Protein AF-X1VAG0-F1 (afdb_monomer_lite)

Secondary structure (DSSP, 8-state):
-------------HHHHHHHHHHHHHHHHHHHHHTTT-HHHHHHHHHHHHHHHHHHHHHHHHHHHHHHHT-S---HHHHHHHHHHHHHHHHHHHHHHHHHHHHHHHHHHHHHHHHTT--HHHHHHHHHHHHHTT--HHHHHHHHTTT-HHHHHHHHHHHHHHHHHHHHHHHHHHHHHTT-

Radius of gyration: 21.65 Å; chains: 1; bounding box: 53×43×60 Å

Structure (mmCIF, N/CA/C/O backbone):
data_AF-X1VAG0-F1
#
_entry.id   AF-X1VAG0-F1
#
loop_
_atom_site.group_PDB
_atom_site.id
_atom_site.type_symbol
_atom_site.label_atom_id
_atom_site.label_alt_id
_atom_site.label_comp_id
_atom_site.label_asym_id
_atom_site.label_entity_id
_atom_site.label_seq_id
_atom_site.pdbx_PDB_ins_code
_atom_site.Cartn_x
_atom_site.Cartn_y
_atom_site.Cartn_z
_atom_site.occupancy
_atom_site.B_iso_or_equiv
_atom_site.auth_seq_id
_atom_site.auth_comp_id
_atom_site.auth_asym_id
_atom_site.auth_atom_id
_atom_site.pdbx_PDB_model_num
ATOM 1 N N . GLN A 1 1 ? 32.135 -29.116 -24.307 1.00 32.50 1 GLN A N 1
ATOM 2 C CA . GLN A 1 1 ? 31.755 -28.740 -22.931 1.00 32.50 1 GLN A CA 1
ATOM 3 C C . GLN A 1 1 ? 30.546 -27.830 -23.038 1.00 32.50 1 GLN A C 1
ATOM 5 O O . GLN A 1 1 ? 30.681 -26.738 -23.568 1.00 32.50 1 GLN A O 1
ATOM 10 N N . LEU A 1 2 ? 29.369 -28.325 -22.652 1.00 26.14 2 LEU A N 1
ATOM 11 C CA . LEU A 1 2 ? 28.160 -27.515 -22.519 1.00 26.14 2 LEU A CA 1
ATOM 12 C C . LEU A 1 2 ? 28.269 -26.760 -21.194 1.00 26.14 2 LEU A C 1
ATOM 14 O O . LEU A 1 2 ? 28.168 -27.366 -20.129 1.00 26.14 2 LEU A O 1
ATOM 18 N N . ILE A 1 3 ? 28.560 -25.464 -21.271 1.00 33.31 3 ILE A N 1
ATOM 19 C CA . ILE A 1 3 ? 28.360 -24.550 -20.149 1.00 33.31 3 ILE A CA 1
ATOM 20 C C . ILE A 1 3 ? 26.851 -24.330 -20.093 1.00 33.31 3 ILE A C 1
ATOM 22 O O . ILE A 1 3 ? 26.273 -23.841 -21.060 1.00 33.31 3 ILE A O 1
ATOM 26 N N . LEU A 1 4 ? 26.229 -24.783 -19.004 1.00 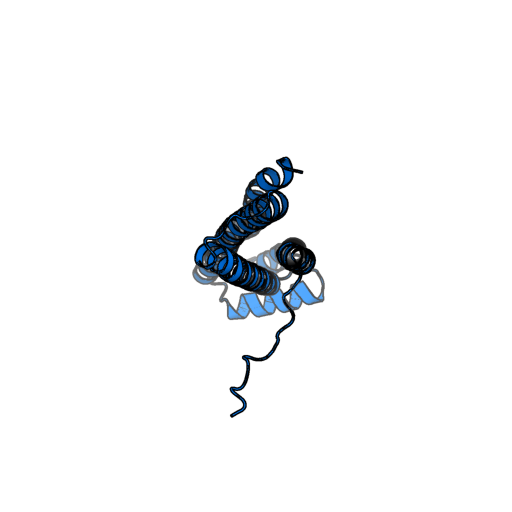29.62 4 LEU A N 1
ATOM 27 C CA . LEU A 1 4 ? 24.831 -24.523 -18.674 1.00 29.62 4 LEU A CA 1
ATOM 28 C C . LEU A 1 4 ? 24.603 -23.008 -18.712 1.00 29.62 4 LEU A C 1
ATOM 30 O O . LEU A 1 4 ? 25.044 -22.285 -17.819 1.00 29.62 4 LEU A O 1
ATOM 34 N N . SER A 1 5 ? 23.976 -22.541 -19.790 1.00 30.61 5 SER A N 1
ATOM 35 C CA . SER A 1 5 ? 23.406 -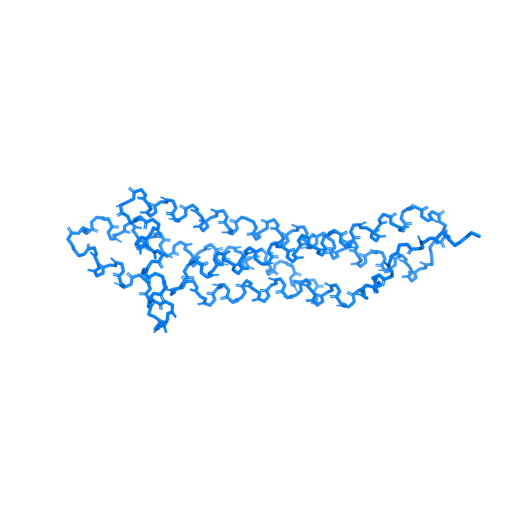21.206 -19.885 1.00 30.61 5 SER A CA 1
ATOM 36 C C . SER A 1 5 ? 22.367 -21.081 -18.782 1.00 30.61 5 SER A C 1
ATOM 38 O O . SER A 1 5 ? 21.484 -21.931 -18.673 1.00 30.61 5 SER A O 1
ATOM 40 N N . LEU A 1 6 ? 22.533 -20.056 -17.948 1.00 34.59 6 LEU A N 1
ATOM 41 C CA . LEU A 1 6 ? 21.534 -19.580 -16.998 1.00 34.59 6 LEU A CA 1
ATOM 42 C C . LEU A 1 6 ? 20.146 -19.700 -17.630 1.00 34.59 6 LEU A C 1
ATOM 44 O O . LEU A 1 6 ? 19.939 -19.159 -18.716 1.00 34.59 6 LEU A O 1
ATOM 48 N N . ASP A 1 7 ? 19.268 -20.460 -16.973 1.00 31.77 7 ASP A N 1
ATOM 49 C CA . ASP A 1 7 ? 17.895 -20.707 -17.398 1.00 31.77 7 ASP A CA 1
ATOM 50 C C . ASP A 1 7 ? 17.273 -19.442 -17.995 1.00 31.77 7 ASP A C 1
ATOM 52 O O . ASP A 1 7 ? 17.211 -18.386 -17.359 1.00 31.77 7 ASP A O 1
ATOM 56 N N . GLU A 1 8 ? 16.835 -19.585 -19.241 1.00 32.19 8 GLU A N 1
ATOM 57 C CA . GLU A 1 8 ? 16.092 -18.618 -20.032 1.00 32.19 8 GLU A CA 1
ATOM 58 C C . GLU A 1 8 ? 14.739 -18.338 -19.359 1.00 32.19 8 GLU A C 1
ATOM 60 O O . GLU A 1 8 ? 13.697 -18.867 -19.740 1.00 32.19 8 GLU A O 1
ATOM 65 N N . TRP A 1 9 ? 14.723 -17.494 -18.331 1.00 40.91 9 TRP A N 1
ATOM 66 C CA . TRP A 1 9 ? 13.490 -16.818 -17.947 1.00 40.91 9 TRP A CA 1
ATOM 67 C C . TRP A 1 9 ? 13.240 -15.754 -19.013 1.00 40.91 9 TRP A C 1
ATOM 69 O O . TRP A 1 9 ? 14.045 -14.833 -19.149 1.00 40.91 9 TRP A O 1
ATOM 79 N N . GLU A 1 10 ? 12.170 -15.917 -19.806 1.00 38.81 10 GLU A N 1
ATOM 80 C CA . GLU A 1 10 ? 11.787 -14.983 -20.873 1.00 38.81 10 GLU A CA 1
ATOM 81 C C . GLU A 1 10 ? 12.022 -13.537 -20.427 1.00 38.81 10 GLU A C 1
ATOM 83 O O . GLU A 1 10 ? 11.466 -13.096 -19.415 1.00 38.81 10 GLU A O 1
ATOM 88 N N . ILE A 1 11 ? 12.814 -12.789 -21.199 1.00 48.03 11 ILE A N 1
ATOM 89 C CA . ILE A 1 11 ? 12.972 -11.344 -21.039 1.00 48.03 11 ILE A CA 1
ATOM 90 C C . ILE A 1 11 ? 11.562 -10.745 -21.051 1.00 48.03 11 ILE A C 1
ATOM 92 O O . ILE A 1 11 ? 10.923 -10.627 -22.096 1.00 48.03 11 ILE A O 1
ATOM 96 N N . SER A 1 12 ? 11.034 -10.428 -19.867 1.00 56.56 12 SER A N 1
ATOM 97 C CA . SER A 1 12 ? 9.689 -9.876 -19.717 1.00 56.56 12 SER A CA 1
ATOM 98 C C . SER A 1 12 ? 9.616 -8.610 -20.573 1.00 56.56 12 SER A C 1
ATOM 100 O O . SER A 1 12 ? 10.421 -7.703 -20.381 1.00 56.56 12 SER A O 1
ATOM 102 N N . SER A 1 13 ? 8.754 -8.525 -21.584 1.00 74.81 13 SER A N 1
ATOM 103 C CA . SER A 1 13 ? 8.724 -7.322 -22.427 1.00 74.81 13 SER A CA 1
ATOM 104 C C . SER A 1 13 ? 8.477 -6.077 -21.562 1.00 74.81 13 SER A C 1
ATOM 106 O O . SER A 1 13 ? 7.877 -6.168 -20.490 1.00 74.81 13 SER A O 1
ATOM 108 N N . LEU A 1 14 ? 8.926 -4.894 -21.996 1.00 78.62 14 LEU A N 1
ATOM 109 C CA . LEU A 1 14 ? 8.622 -3.649 -21.273 1.00 78.62 14 LEU A CA 1
ATOM 110 C C . LEU A 1 14 ? 7.108 -3.497 -21.016 1.00 78.62 14 LEU A C 1
ATOM 112 O O . LEU A 1 14 ? 6.706 -3.000 -19.970 1.00 78.62 14 LEU A O 1
ATOM 116 N N . GLY A 1 15 ? 6.271 -3.999 -21.931 1.00 80.19 15 GLY A N 1
ATOM 117 C CA . GLY A 1 15 ? 4.824 -4.101 -21.733 1.00 80.19 15 GLY A CA 1
ATOM 118 C C . GLY A 1 15 ? 4.437 -4.959 -20.524 1.00 80.19 15 GLY A C 1
ATOM 119 O O . GLY A 1 15 ? 3.681 -4.491 -19.683 1.00 80.19 15 GLY A O 1
ATOM 120 N N . LYS A 1 16 ? 5.005 -6.165 -20.380 1.00 85.88 16 LYS A N 1
ATOM 121 C CA . LYS A 1 16 ? 4.768 -7.032 -19.211 1.00 85.88 16 LYS A CA 1
ATOM 122 C C . LYS A 1 16 ? 5.222 -6.367 -17.898 1.00 85.88 16 LYS A C 1
ATOM 124 O O . LYS A 1 16 ? 4.553 -6.533 -16.884 1.00 85.88 16 LYS A O 1
ATOM 129 N N . LEU A 1 17 ? 6.318 -5.597 -17.903 1.00 86.50 17 LEU A N 1
ATOM 130 C CA . LEU A 1 17 ? 6.754 -4.835 -16.720 1.00 86.50 17 LEU A CA 1
ATOM 131 C C . LEU A 1 17 ? 5.799 -3.694 -16.358 1.00 86.50 17 LEU A C 1
ATOM 133 O O . LEU A 1 17 ? 5.532 -3.495 -15.178 1.00 86.50 17 LEU A O 1
ATOM 137 N N . LYS A 1 18 ? 5.264 -2.978 -17.353 1.00 87.44 18 LYS A N 1
ATOM 138 C CA . LYS A 1 18 ? 4.237 -1.950 -17.130 1.00 87.44 18 LYS A CA 1
ATOM 139 C C . LYS A 1 18 ? 2.961 -2.556 -16.554 1.00 87.44 18 LYS A C 1
ATOM 141 O O . LYS A 1 18 ? 2.470 -2.062 -15.553 1.00 87.44 18 LYS A O 1
ATOM 146 N N . THR A 1 19 ? 2.492 -3.674 -17.112 1.00 88.81 19 THR A N 1
ATOM 147 C CA . THR A 1 19 ? 1.340 -4.402 -16.560 1.00 88.81 19 THR A CA 1
ATOM 148 C C . THR A 1 19 ? 1.585 -4.823 -15.115 1.00 88.81 19 THR A C 1
ATOM 150 O O . THR A 1 19 ? 0.735 -4.595 -14.269 1.00 88.81 19 THR A O 1
ATOM 153 N N . LEU A 1 20 ? 2.767 -5.364 -14.807 1.00 89.88 20 LEU A N 1
ATOM 154 C CA . LEU A 1 20 ? 3.101 -5.743 -13.436 1.00 89.88 20 LEU A CA 1
ATOM 155 C C . LEU A 1 20 ? 3.149 -4.525 -12.497 1.00 89.88 20 LEU A C 1
ATOM 157 O O . LEU A 1 20 ? 2.687 -4.609 -11.366 1.00 89.88 20 LEU A O 1
ATOM 161 N N . TYR A 1 21 ? 3.677 -3.387 -12.949 1.00 90.62 21 TYR A N 1
ATOM 162 C CA . TYR A 1 21 ? 3.626 -2.134 -12.191 1.00 90.62 21 TYR A CA 1
ATOM 163 C C . TYR A 1 21 ? 2.176 -1.692 -11.917 1.00 90.62 21 TYR A C 1
ATOM 165 O O . TYR A 1 21 ? 1.844 -1.340 -10.783 1.00 90.62 21 TYR A O 1
ATOM 173 N N . ASP A 1 22 ? 1.304 -1.771 -12.923 1.00 90.25 22 ASP A N 1
ATOM 174 C CA . ASP A 1 22 ? -0.114 -1.429 -12.796 1.00 90.25 22 ASP A CA 1
ATOM 175 C C . ASP A 1 22 ? -0.859 -2.390 -11.854 1.00 90.25 22 ASP A C 1
ATOM 177 O O . ASP A 1 22 ? -1.676 -1.941 -11.047 1.00 90.25 22 ASP A O 1
ATOM 181 N N . ASP A 1 23 ? -0.522 -3.685 -11.866 1.00 91.44 23 ASP A N 1
ATOM 182 C CA . ASP A 1 23 ? -1.054 -4.676 -10.921 1.00 91.44 23 ASP A CA 1
ATOM 183 C C . ASP A 1 23 ? -0.750 -4.287 -9.469 1.00 91.44 23 ASP A C 1
ATOM 185 O O . ASP A 1 23 ? -1.595 -4.446 -8.587 1.00 91.44 23 ASP A O 1
ATOM 189 N N . GLY A 1 24 ? 0.436 -3.722 -9.214 1.00 92.06 24 GLY A N 1
ATOM 190 C CA . GLY A 1 24 ? 0.799 -3.185 -7.903 1.00 92.06 24 GLY A CA 1
ATOM 191 C C . GLY A 1 24 ? -0.198 -2.131 -7.424 1.00 92.06 24 GLY A C 1
ATOM 192 O O . GLY A 1 24 ? -0.608 -2.147 -6.265 1.00 92.06 24 GLY A O 1
ATOM 193 N N . TYR A 1 25 ? -0.668 -1.271 -8.328 1.00 91.50 25 TYR A N 1
ATOM 194 C CA . TYR A 1 25 ? -1.677 -0.279 -7.978 1.00 91.50 25 TYR A CA 1
ATOM 195 C C . TYR A 1 25 ? -3.071 -0.876 -7.798 1.00 91.50 25 TYR A C 1
ATOM 197 O O . TYR A 1 25 ? -3.806 -0.442 -6.911 1.00 91.50 25 TYR A O 1
ATOM 205 N N . LEU A 1 26 ? -3.447 -1.870 -8.605 1.00 92.25 26 LEU A N 1
ATOM 206 C CA . LEU A 1 26 ? -4.739 -2.538 -8.450 1.00 92.25 26 LEU A CA 1
ATOM 207 C C . LEU A 1 26 ? -4.900 -3.106 -7.035 1.00 92.25 26 LEU A C 1
ATOM 209 O O . LEU A 1 26 ? -5.956 -2.932 -6.426 1.00 92.25 26 LEU A O 1
ATOM 213 N N . TRP A 1 27 ? -3.832 -3.661 -6.456 1.00 94.94 27 TRP A N 1
ATOM 214 C CA . TRP A 1 27 ? -3.829 -4.079 -5.052 1.00 94.94 27 TRP A CA 1
ATOM 215 C C . TRP A 1 27 ? -4.102 -2.934 -4.071 1.00 94.94 27 TRP A C 1
ATOM 217 O O . TRP A 1 27 ? -4.792 -3.137 -3.075 1.00 94.94 27 TRP A O 1
ATOM 227 N N . ILE A 1 28 ? -3.625 -1.719 -4.347 1.00 94.00 28 ILE A N 1
ATOM 228 C CA . ILE A 1 28 ? -3.924 -0.548 -3.512 1.00 94.00 28 ILE A CA 1
ATOM 229 C C . ILE A 1 28 ? -5.381 -0.111 -3.652 1.00 94.00 28 ILE A C 1
ATOM 231 O O . ILE A 1 28 ? -6.013 0.217 -2.647 1.00 94.00 28 ILE A O 1
ATOM 235 N N . CYS A 1 29 ? -5.953 -0.162 -4.857 1.00 91.38 29 CYS A N 1
ATOM 236 C CA . CYS A 1 29 ? -7.388 0.058 -5.040 1.00 91.38 29 CYS A CA 1
ATOM 237 C C . CYS A 1 29 ? -8.217 -0.957 -4.252 1.00 91.38 29 CYS A C 1
ATOM 239 O O . CYS A 1 29 ? -9.164 -0.573 -3.565 1.00 91.38 29 CYS A O 1
ATOM 241 N N . GLU A 1 30 ? -7.852 -2.238 -4.313 1.00 92.31 30 GLU A N 1
ATOM 242 C CA . GLU A 1 30 ? -8.514 -3.279 -3.531 1.00 92.31 30 GLU A CA 1
ATOM 243 C C . GLU A 1 30 ? -8.404 -3.023 -2.027 1.00 92.31 30 GLU A C 1
ATOM 245 O O . GLU A 1 30 ? -9.404 -3.098 -1.309 1.00 92.31 30 GLU A O 1
ATOM 250 N N . ALA A 1 31 ? -7.213 -2.656 -1.553 1.00 94.31 31 ALA A N 1
ATOM 251 C CA . ALA A 1 31 ? -6.976 -2.293 -0.164 1.00 94.31 31 ALA A CA 1
ATOM 252 C C . ALA A 1 31 ? -7.857 -1.102 0.254 1.00 94.31 31 ALA A C 1
ATOM 254 O O . ALA A 1 31 ? -8.495 -1.125 1.308 1.00 94.31 31 ALA A O 1
ATOM 255 N N . ARG A 1 32 ? -7.973 -0.081 -0.603 1.00 92.25 32 ARG A N 1
ATOM 256 C CA . ARG A 1 32 ? -8.838 1.078 -0.360 1.00 92.25 32 ARG A CA 1
ATOM 257 C C . ARG A 1 32 ? -10.297 0.656 -0.255 1.00 92.25 32 ARG A C 1
ATOM 259 O O . ARG A 1 32 ? -10.983 1.130 0.643 1.00 92.25 32 ARG A O 1
ATOM 266 N N . LEU A 1 33 ? -10.794 -0.238 -1.106 1.00 90.69 33 LEU A N 1
ATOM 267 C CA . LEU A 1 33 ? -12.170 -0.734 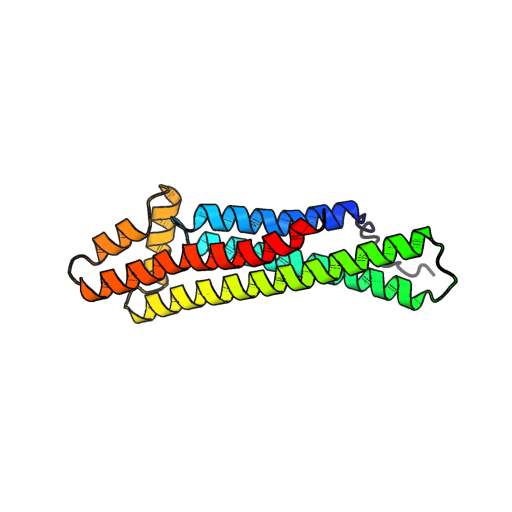-0.986 1.00 90.69 33 LEU A CA 1
ATOM 268 C C . LEU A 1 33 ? -12.393 -1.425 0.368 1.00 90.69 33 LEU A C 1
ATOM 270 O O . LEU A 1 33 ? -13.369 -1.110 1.043 1.00 90.69 33 LEU A O 1
ATOM 274 N N . LYS A 1 34 ? -11.425 -2.236 0.817 1.00 90.94 34 LYS A N 1
ATOM 275 C CA . LYS A 1 34 ? -11.488 -3.059 2.040 1.00 90.94 34 LYS A CA 1
ATOM 276 C C . LYS A 1 34 ? -11.318 -2.317 3.364 1.00 90.94 34 LYS A C 1
ATOM 278 O O . LYS A 1 34 ? -11.648 -2.852 4.423 1.00 90.94 34 LYS A O 1
ATOM 283 N N . ARG A 1 35 ? -10.875 -1.060 3.327 1.00 91.06 35 ARG A N 1
ATOM 284 C CA . ARG A 1 35 ? -10.452 -0.286 4.509 1.00 91.06 35 ARG A CA 1
ATOM 285 C C . ARG A 1 35 ? -11.481 -0.135 5.631 1.00 91.06 35 ARG A C 1
ATOM 287 O O . ARG A 1 35 ? -11.083 0.073 6.771 1.00 91.06 35 ARG A O 1
ATOM 294 N N . LYS A 1 36 ? -12.779 -0.223 5.323 1.00 86.44 36 LYS A N 1
ATOM 295 C CA . LYS A 1 36 ? -13.858 -0.049 6.311 1.00 86.44 36 LYS A CA 1
ATOM 296 C C . LYS A 1 36 ? -14.305 -1.341 6.985 1.00 86.44 36 LYS A C 1
ATOM 298 O O . LYS A 1 36 ? -15.001 -1.271 7.989 1.00 86.44 36 LYS A O 1
ATOM 303 N N . TYR A 1 37 ? -13.931 -2.496 6.445 1.00 86.31 37 TYR A N 1
ATOM 304 C CA . TYR A 1 37 ? -14.461 -3.782 6.895 1.00 86.31 37 TYR A CA 1
ATOM 305 C C . TYR A 1 37 ? -13.376 -4.810 7.205 1.00 86.31 37 TYR A C 1
ATOM 307 O O . TYR A 1 37 ? -13.596 -5.638 8.084 1.00 86.31 37 TYR A O 1
ATOM 315 N N . ASP A 1 38 ? -12.195 -4.746 6.577 1.00 87.81 38 ASP A N 1
ATOM 316 C CA . ASP A 1 38 ? -11.095 -5.658 6.905 1.00 87.81 38 ASP A CA 1
ATOM 317 C C . ASP A 1 38 ? -9.703 -5.011 6.798 1.00 87.81 38 ASP A C 1
ATOM 319 O O . ASP A 1 38 ? -9.029 -5.068 5.768 1.00 87.81 38 ASP A O 1
ATOM 323 N N . LEU A 1 39 ? -9.230 -4.434 7.907 1.00 86.75 39 LEU A N 1
ATOM 324 C CA . LEU A 1 39 ? -7.932 -3.754 7.971 1.00 86.75 39 LEU A CA 1
ATOM 325 C C . LEU A 1 39 ? -6.737 -4.722 7.851 1.00 86.75 39 LEU A C 1
ATOM 327 O O . LEU A 1 39 ? -5.655 -4.322 7.417 1.00 86.75 39 LEU A O 1
ATOM 331 N N . PHE A 1 40 ? -6.905 -6.002 8.202 1.00 88.88 40 PHE A N 1
ATOM 332 C CA . PHE A 1 40 ? -5.842 -6.994 8.010 1.00 88.88 40 PHE A CA 1
ATOM 333 C C . PHE A 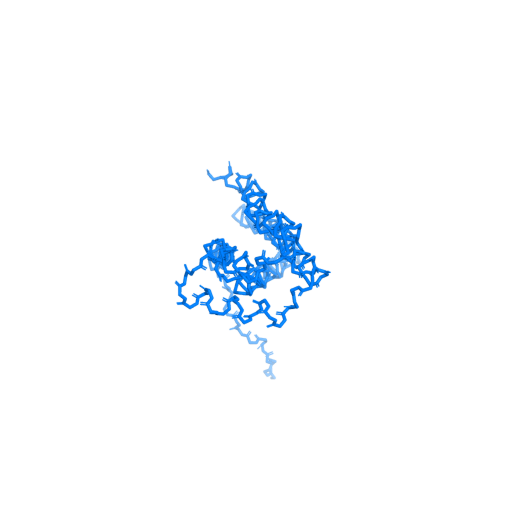1 40 ? -5.727 -7.426 6.550 1.00 88.88 40 PHE A C 1
ATOM 335 O O . PHE A 1 40 ? -4.604 -7.586 6.066 1.00 88.88 40 PHE A O 1
ATOM 342 N N . ALA A 1 41 ? -6.851 -7.580 5.842 1.00 90.50 41 ALA A N 1
ATOM 343 C CA . ALA A 1 41 ? -6.825 -7.779 4.394 1.00 90.50 41 ALA A CA 1
ATOM 344 C C . ALA A 1 41 ? -6.205 -6.572 3.681 1.00 90.50 41 ALA A C 1
ATOM 346 O O . ALA A 1 41 ? -5.351 -6.762 2.819 1.00 90.50 41 ALA A O 1
ATOM 347 N N . VAL A 1 42 ? -6.530 -5.347 4.113 1.00 93.12 42 VAL A N 1
ATOM 348 C CA . VAL A 1 42 ? -5.876 -4.124 3.619 1.00 93.12 42 VAL A CA 1
ATOM 349 C C . VAL A 1 42 ? -4.357 -4.208 3.736 1.00 93.12 42 VAL A C 1
ATOM 351 O O . VAL A 1 42 ? -3.658 -4.011 2.747 1.00 93.12 42 VAL A O 1
ATOM 354 N N . LEU A 1 43 ? -3.826 -4.532 4.918 1.00 93.56 43 LEU A N 1
ATOM 355 C CA . LEU A 1 43 ? -2.375 -4.642 5.106 1.00 93.56 43 LEU A CA 1
ATOM 356 C C . LEU A 1 43 ? -1.743 -5.732 4.238 1.00 93.56 43 LEU A C 1
ATOM 358 O O . LEU A 1 43 ? -0.613 -5.574 3.779 1.00 93.56 43 LEU A O 1
ATOM 362 N N . LEU A 1 44 ? -2.446 -6.845 4.019 1.00 94.12 44 LEU A N 1
ATOM 363 C CA . LEU A 1 44 ? -1.966 -7.906 3.139 1.00 94.12 44 LEU A CA 1
ATOM 364 C C . LEU A 1 44 ? -1.866 -7.423 1.687 1.00 94.12 44 LEU A C 1
ATOM 366 O O . LEU A 1 44 ? -0.863 -7.691 1.028 1.00 94.12 44 LEU A O 1
ATOM 370 N N . ASP A 1 45 ? -2.872 -6.699 1.210 1.00 95.81 45 ASP A N 1
ATOM 371 C CA . ASP A 1 45 ? -2.905 -6.163 -0.150 1.00 95.81 45 ASP A CA 1
ATOM 372 C C . ASP A 1 45 ? -1.846 -5.067 -0.351 1.00 95.81 45 ASP A C 1
ATOM 374 O O . ASP A 1 45 ? -1.118 -5.087 -1.342 1.00 95.81 45 ASP A O 1
ATOM 378 N N . VAL A 1 46 ? -1.637 -4.195 0.642 1.00 95.88 46 VAL A N 1
ATOM 379 C CA . VAL A 1 46 ? -0.536 -3.212 0.644 1.00 95.88 46 VAL A CA 1
ATOM 380 C C . VAL A 1 46 ? 0.831 -3.908 0.569 1.00 95.88 46 VAL A C 1
ATOM 382 O O . VAL A 1 46 ? 1.677 -3.534 -0.242 1.00 95.88 46 VAL A O 1
ATOM 385 N N . LYS A 1 47 ? 1.047 -4.981 1.340 1.00 95.25 47 LYS A N 1
ATOM 386 C CA . LYS A 1 47 ? 2.289 -5.776 1.274 1.00 95.25 47 LYS A CA 1
ATOM 387 C C . LYS A 1 47 ? 2.501 -6.438 -0.086 1.00 95.25 47 LYS A C 1
ATOM 389 O O . LYS A 1 47 ? 3.637 -6.527 -0.552 1.00 95.25 47 LYS A O 1
ATOM 394 N N . ARG A 1 48 ? 1.427 -6.903 -0.733 1.00 95.75 48 ARG A N 1
ATOM 395 C CA . ARG A 1 48 ? 1.488 -7.449 -2.099 1.00 95.75 48 ARG A CA 1
ATOM 396 C C . ARG A 1 48 ? 1.918 -6.382 -3.099 1.00 95.75 48 ARG A C 1
ATOM 398 O O . ARG A 1 48 ? 2.821 -6.646 -3.889 1.00 95.75 48 ARG A O 1
ATOM 405 N N . ALA A 1 49 ? 1.348 -5.182 -3.016 1.00 94.81 49 ALA A N 1
ATOM 406 C CA . ALA A 1 49 ? 1.752 -4.052 -3.847 1.00 94.81 49 ALA A CA 1
ATOM 407 C C . ALA A 1 49 ? 3.244 -3.710 -3.667 1.00 94.81 49 ALA A C 1
ATOM 409 O O . ALA A 1 49 ? 3.976 -3.608 -4.649 1.00 94.81 49 ALA A O 1
ATOM 410 N N . ILE A 1 50 ? 3.734 -3.642 -2.422 1.00 95.12 50 ILE A N 1
ATOM 411 C CA . ILE A 1 50 ? 5.162 -3.419 -2.119 1.00 95.12 50 ILE A CA 1
ATOM 412 C C . ILE A 1 50 ? 6.043 -4.496 -2.762 1.00 95.12 50 ILE A C 1
ATOM 414 O O . ILE A 1 50 ? 7.075 -4.183 -3.357 1.00 95.12 50 ILE A O 1
ATOM 418 N N . ALA A 1 51 ? 5.663 -5.771 -2.655 1.00 94.88 51 ALA A N 1
ATOM 419 C CA . ALA A 1 51 ? 6.418 -6.872 -3.253 1.00 94.88 51 ALA A CA 1
ATOM 420 C C . ALA A 1 51 ? 6.473 -6.772 -4.788 1.00 94.88 51 ALA A C 1
ATOM 422 O O . ALA A 1 51 ? 7.518 -7.032 -5.386 1.00 94.88 51 ALA A O 1
ATOM 423 N N . ILE A 1 52 ? 5.374 -6.352 -5.417 1.00 93.06 52 ILE A N 1
ATOM 424 C CA . ILE A 1 52 ? 5.303 -6.113 -6.859 1.00 93.06 52 ILE A CA 1
ATOM 425 C C . ILE A 1 52 ? 6.223 -4.959 -7.266 1.00 93.06 52 ILE A C 1
ATOM 427 O O . ILE A 1 52 ? 7.057 -5.146 -8.152 1.00 93.06 52 ILE A O 1
ATOM 431 N N . TYR A 1 53 ? 6.145 -3.805 -6.597 1.00 93.31 53 TYR A N 1
ATOM 432 C CA . TYR A 1 53 ? 7.005 -2.666 -6.925 1.00 93.31 53 TYR A CA 1
ATOM 433 C C . TYR A 1 53 ? 8.489 -2.983 -6.723 1.00 93.31 53 TYR A C 1
ATOM 435 O O . TYR A 1 53 ? 9.293 -2.679 -7.597 1.00 93.31 53 TYR A O 1
ATOM 443 N N . ASN A 1 54 ? 8.846 -3.701 -5.651 1.00 92.94 54 ASN A N 1
ATOM 444 C CA . ASN A 1 54 ? 10.201 -4.232 -5.456 1.00 92.94 54 ASN A CA 1
ATOM 445 C C . ASN A 1 54 ? 10.664 -5.107 -6.629 1.00 92.94 54 ASN A C 1
ATOM 447 O O . ASN A 1 54 ? 11.815 -5.034 -7.059 1.00 92.94 54 ASN A O 1
ATOM 451 N N . ARG A 1 55 ? 9.781 -5.976 -7.135 1.00 92.38 55 ARG A N 1
ATOM 452 C CA . ARG A 1 55 ? 10.115 -6.864 -8.249 1.00 92.38 55 ARG A CA 1
ATOM 453 C C . ARG A 1 55 ? 10.325 -6.082 -9.541 1.00 92.38 55 ARG A C 1
ATOM 455 O O . ARG A 1 55 ? 11.258 -6.395 -10.277 1.00 92.38 55 ARG A O 1
ATOM 462 N N . VAL A 1 56 ? 9.470 -5.098 -9.810 1.00 91.25 56 VAL A N 1
ATOM 463 C CA . VAL A 1 56 ? 9.582 -4.214 -10.976 1.00 91.25 56 VAL A CA 1
ATOM 464 C C . VAL A 1 56 ? 10.880 -3.408 -10.912 1.00 91.25 56 VAL A C 1
ATOM 466 O O . VAL A 1 56 ? 11.632 -3.429 -11.882 1.00 91.25 56 VAL A O 1
ATOM 469 N N . GLU A 1 57 ? 11.181 -2.794 -9.766 1.00 92.44 57 GLU A N 1
ATOM 470 C CA . GLU A 1 57 ? 12.427 -2.056 -9.513 1.00 92.44 57 GLU A CA 1
ATOM 471 C C . GLU A 1 57 ? 13.653 -2.921 -9.835 1.00 92.44 57 GLU A C 1
ATOM 473 O O . GLU A 1 57 ? 14.488 -2.533 -10.649 1.00 92.44 57 GLU A O 1
ATOM 478 N N . LEU A 1 58 ? 13.724 -4.137 -9.277 1.00 91.31 58 LEU A N 1
ATOM 479 C CA . LEU A 1 58 ? 14.841 -5.056 -9.509 1.00 91.31 58 LEU A CA 1
ATOM 480 C C . LEU A 1 58 ? 15.002 -5.410 -10.996 1.00 91.31 58 LEU A C 1
ATOM 482 O O . LEU A 1 58 ? 16.104 -5.337 -11.532 1.00 91.31 58 LEU A O 1
ATOM 486 N N . LEU A 1 59 ? 13.903 -5.761 -11.671 1.00 89.81 59 LEU A N 1
ATOM 487 C CA . LEU A 1 59 ? 13.924 -6.145 -13.087 1.00 89.81 59 LEU A CA 1
ATOM 488 C C . LEU A 1 59 ? 14.310 -4.989 -14.016 1.00 89.81 59 LEU A C 1
ATOM 490 O O . LEU A 1 59 ? 14.865 -5.230 -15.089 1.00 89.81 59 LEU A O 1
ATOM 494 N N . LEU A 1 60 ? 13.977 -3.751 -13.649 1.00 90.19 60 LEU A N 1
ATOM 495 C CA . LEU A 1 60 ? 14.362 -2.560 -14.402 1.00 90.19 60 LEU A CA 1
ATOM 496 C C . LEU A 1 60 ? 15.821 -2.199 -14.141 1.00 90.19 60 LEU A C 1
ATOM 498 O O . LEU A 1 60 ? 16.553 -1.948 -15.094 1.00 90.19 60 LEU A O 1
ATOM 502 N N . LYS A 1 61 ? 16.267 -2.266 -12.884 1.00 90.56 61 LYS A N 1
ATOM 503 C CA . LYS A 1 61 ? 17.66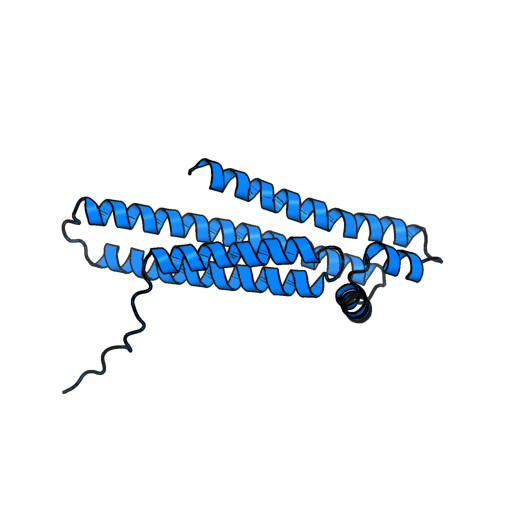3 -2.049 -12.505 1.00 90.56 61 LYS A CA 1
ATOM 504 C C . LYS A 1 61 ? 18.610 -2.998 -13.240 1.00 90.56 61 LYS A C 1
ATOM 506 O O . LYS A 1 61 ? 19.570 -2.539 -13.850 1.00 90.56 61 LYS A O 1
ATOM 511 N N . GLU A 1 62 ? 18.295 -4.295 -13.261 1.00 87.19 62 GLU A N 1
ATOM 512 C CA . GLU A 1 62 ? 19.070 -5.307 -13.996 1.00 87.19 62 GLU A CA 1
ATOM 513 C C . GLU A 1 62 ? 19.195 -4.965 -15.494 1.00 87.19 62 GLU A C 1
ATOM 515 O O . GLU A 1 62 ? 20.236 -5.200 -16.107 1.00 87.19 62 GLU A O 1
ATOM 520 N N . ARG A 1 63 ? 18.155 -4.368 -16.097 1.00 85.69 63 ARG A N 1
ATOM 521 C CA . ARG A 1 63 ? 18.195 -3.929 -17.503 1.00 85.69 63 ARG A CA 1
ATOM 522 C C . ARG A 1 63 ? 19.058 -2.699 -17.698 1.00 85.69 63 ARG A C 1
ATOM 524 O O . ARG A 1 63 ? 19.880 -2.709 -18.605 1.00 85.69 63 ARG A O 1
ATOM 531 N N . ILE A 1 64 ? 18.876 -1.669 -16.873 1.00 86.31 64 ILE A N 1
ATOM 532 C CA . ILE A 1 64 ? 19.659 -0.426 -16.940 1.00 86.31 64 ILE A CA 1
ATOM 533 C C . ILE A 1 64 ? 21.152 -0.753 -16.822 1.00 86.31 64 ILE A C 1
ATOM 535 O O . ILE A 1 64 ? 21.955 -0.312 -17.641 1.00 86.31 64 ILE A O 1
ATOM 539 N N . GLU A 1 65 ? 21.522 -1.599 -15.858 1.00 84.94 65 GLU A N 1
ATOM 540 C CA . GLU A 1 65 ? 22.901 -2.065 -15.683 1.00 84.94 65 GLU A CA 1
ATOM 541 C C . GLU A 1 65 ? 23.409 -2.830 -16.915 1.00 84.94 65 GLU A C 1
ATOM 543 O O . GLU A 1 65 ? 24.535 -2.603 -17.355 1.00 84.94 65 GLU A O 1
ATOM 548 N N . GLY A 1 66 ? 22.572 -3.673 -17.527 1.00 79.94 66 GLY A N 1
ATOM 549 C CA . GLY A 1 66 ? 22.896 -4.365 -18.776 1.00 79.94 66 GLY A CA 1
ATOM 550 C C . GLY A 1 66 ? 23.209 -3.423 -19.946 1.00 79.94 66 GLY A C 1
ATOM 551 O O . GLY A 1 66 ? 24.158 -3.683 -20.685 1.00 79.94 66 GLY A O 1
ATOM 552 N N . TYR A 1 67 ? 22.467 -2.318 -20.089 1.00 72.56 67 TYR A N 1
ATOM 553 C CA . TYR A 1 67 ? 22.739 -1.281 -21.097 1.00 72.56 67 TYR A CA 1
ATOM 554 C C . TYR A 1 67 ? 24.023 -0.502 -20.785 1.00 72.56 67 TYR A C 1
ATOM 556 O O . TYR A 1 67 ? 24.830 -0.268 -21.684 1.00 72.56 67 TYR A O 1
ATOM 564 N N . ASN A 1 68 ? 24.259 -0.166 -19.514 1.00 69.69 68 ASN A N 1
ATOM 565 C CA . ASN A 1 68 ? 25.461 0.554 -19.086 1.00 69.69 68 ASN A CA 1
ATOM 566 C C . ASN A 1 68 ? 26.747 -0.259 -19.284 1.00 69.69 68 ASN A C 1
ATOM 568 O O . ASN A 1 68 ? 27.784 0.315 -19.579 1.00 69.69 68 ASN A O 1
ATOM 572 N N . ILE A 1 69 ? 26.702 -1.590 -19.158 1.00 62.62 69 ILE A N 1
ATOM 573 C CA . ILE A 1 69 ? 27.863 -2.463 -19.415 1.00 62.62 69 ILE A CA 1
ATOM 574 C C . ILE A 1 69 ? 28.185 -2.548 -20.916 1.00 62.62 69 ILE A C 1
ATOM 576 O O . ILE A 1 69 ? 29.325 -2.829 -21.288 1.00 62.62 69 ILE A O 1
ATOM 580 N N . GLN A 1 70 ? 27.195 -2.326 -21.786 1.00 59.97 70 GLN A N 1
ATOM 581 C CA . GLN A 1 70 ? 27.352 -2.498 -23.226 1.00 59.97 70 GLN A CA 1
ATOM 582 C C . GLN A 1 70 ? 27.987 -1.301 -23.950 1.00 59.97 70 GLN A C 1
ATOM 584 O O . GLN A 1 70 ? 28.230 -1.492 -25.130 1.00 59.97 70 GLN A O 1
ATOM 589 N N . GLU A 1 71 ? 28.279 -0.156 -23.291 1.00 53.06 71 GLU A N 1
ATOM 590 C CA . GLU A 1 71 ? 29.044 1.052 -23.739 1.00 53.06 71 GLU A CA 1
ATOM 591 C C . GLU A 1 71 ? 29.384 1.182 -25.251 1.00 53.06 71 GLU A C 1
ATOM 593 O O . GLU A 1 71 ? 30.503 1.509 -25.649 1.00 53.06 71 GLU A O 1
ATOM 598 N N . ILE A 1 72 ? 28.425 0.944 -26.140 1.00 55.88 72 ILE A N 1
ATOM 599 C CA . ILE A 1 72 ? 28.620 0.934 -27.590 1.00 55.88 72 ILE A CA 1
ATOM 600 C C . ILE A 1 72 ? 27.439 1.693 -28.169 1.00 55.88 72 ILE A C 1
ATOM 602 O O . ILE A 1 72 ? 26.300 1.364 -27.857 1.00 55.88 72 ILE A O 1
ATOM 606 N N . GLU A 1 73 ? 27.751 2.727 -28.957 1.00 67.19 73 GLU A N 1
ATOM 607 C CA . GLU A 1 73 ? 26.858 3.599 -29.734 1.00 67.19 73 GLU A CA 1
ATOM 608 C C . GLU A 1 73 ? 25.400 3.113 -29.802 1.00 67.19 73 GLU A C 1
ATOM 610 O O . GLU A 1 73 ? 24.980 2.479 -30.771 1.00 67.19 73 GLU A O 1
ATOM 615 N N . LEU A 1 74 ? 24.625 3.413 -28.753 1.00 68.75 74 LEU A N 1
ATOM 616 C CA . LEU A 1 74 ? 23.206 3.079 -28.713 1.00 68.75 74 LEU A CA 1
ATOM 617 C C . LEU A 1 74 ? 22.506 3.820 -29.850 1.00 68.75 74 LEU A C 1
ATOM 619 O O . LEU A 1 74 ? 22.723 5.024 -30.045 1.00 68.75 74 LEU A O 1
ATOM 623 N N . SER A 1 75 ? 21.651 3.108 -30.583 1.00 80.19 75 SER A N 1
ATOM 624 C CA . SER A 1 75 ? 20.794 3.745 -31.575 1.00 80.19 75 SER A CA 1
ATOM 625 C C . SER A 1 75 ? 19.859 4.757 -30.897 1.00 80.19 75 SER A C 1
ATOM 627 O O . SER A 1 75 ? 19.603 4.688 -29.694 1.00 80.19 75 SER A O 1
ATOM 629 N N . GLU A 1 76 ? 19.309 5.706 -31.656 1.00 80.00 76 GLU A N 1
ATOM 630 C CA . GLU A 1 76 ? 18.309 6.641 -31.112 1.00 80.00 76 GLU A CA 1
ATOM 631 C C . GLU A 1 76 ? 17.067 5.910 -30.561 1.00 80.00 76 GLU A C 1
ATOM 633 O O . GLU A 1 76 ? 16.453 6.364 -29.596 1.00 80.00 76 GLU A O 1
ATOM 638 N N . GLU A 1 77 ? 16.721 4.748 -31.126 1.00 78.31 77 GLU A N 1
ATOM 639 C CA . GLU A 1 77 ? 15.642 3.899 -30.609 1.00 78.31 77 GLU A CA 1
ATOM 640 C C . GLU A 1 77 ? 16.011 3.268 -29.260 1.00 78.31 77 GLU A C 1
ATOM 642 O O . GLU A 1 77 ? 15.189 3.275 -28.340 1.00 78.31 77 GLU A O 1
ATOM 647 N N . ASP A 1 78 ? 17.251 2.797 -29.106 1.00 78.25 78 ASP A N 1
ATOM 648 C CA . ASP A 1 78 ? 17.743 2.220 -27.851 1.00 78.25 78 ASP A CA 1
ATOM 649 C C . ASP A 1 78 ? 17.852 3.266 -26.739 1.00 78.25 78 ASP A C 1
ATOM 651 O O . ASP A 1 78 ? 17.490 2.983 -25.598 1.00 78.25 78 ASP A O 1
ATOM 655 N N . LYS A 1 79 ? 18.279 4.495 -27.063 1.00 80.94 79 LYS A N 1
ATOM 656 C CA . LYS A 1 79 ? 18.297 5.616 -26.108 1.00 80.94 79 LYS A CA 1
ATOM 657 C C . LYS A 1 79 ? 16.897 5.924 -25.591 1.00 80.94 79 LYS A C 1
ATOM 659 O O . LYS A 1 79 ? 16.681 5.971 -24.386 1.00 80.94 79 LYS A O 1
ATOM 664 N N . LYS A 1 80 ? 15.921 6.050 -26.494 1.00 80.00 80 LYS A N 1
ATOM 665 C CA . LYS A 1 80 ? 14.520 6.296 -26.124 1.00 80.00 80 LYS A CA 1
ATOM 666 C C . LYS A 1 80 ? 13.932 5.152 -25.290 1.00 80.00 80 LYS A C 1
ATOM 668 O O . LYS A 1 80 ? 13.114 5.369 -24.390 1.00 80.00 80 LYS A O 1
ATOM 673 N N . TYR A 1 81 ? 14.313 3.916 -25.600 1.00 80.75 81 TYR A N 1
ATOM 674 C CA . TYR A 1 81 ? 13.910 2.753 -24.818 1.00 80.75 81 TYR A CA 1
ATOM 675 C C . TYR A 1 81 ? 14.514 2.784 -23.407 1.00 80.75 81 TYR A C 1
ATOM 677 O O . TYR A 1 81 ? 13.784 2.562 -22.439 1.00 80.75 81 TYR A O 1
ATOM 685 N N . LEU A 1 82 ? 15.799 3.127 -23.284 1.00 83.00 82 LEU A N 1
ATOM 686 C CA . LEU A 1 82 ? 16.483 3.293 -22.003 1.00 83.00 82 LEU A CA 1
ATOM 687 C C . LEU A 1 82 ? 15.838 4.399 -21.157 1.00 83.00 82 LEU A C 1
ATOM 689 O O . LEU A 1 82 ? 15.465 4.126 -20.021 1.00 83.00 82 LEU A O 1
ATOM 693 N N . GLU A 1 83 ? 15.568 5.575 -21.733 1.00 86.56 83 GLU A N 1
ATOM 694 C CA . GLU A 1 83 ? 14.849 6.672 -21.057 1.00 86.56 83 GLU A CA 1
ATOM 695 C C . GLU A 1 83 ? 13.488 6.210 -20.502 1.00 86.56 83 GLU A C 1
ATOM 697 O O . GLU A 1 83 ? 13.077 6.571 -19.399 1.00 86.56 83 GLU A O 1
ATOM 702 N N . THR A 1 84 ? 12.774 5.368 -21.257 1.00 85.94 84 THR A N 1
ATOM 703 C CA . THR A 1 84 ? 11.484 4.814 -20.821 1.00 85.94 84 THR A CA 1
ATOM 704 C C . THR A 1 84 ? 11.648 3.838 -19.652 1.00 85.94 84 THR A C 1
ATOM 706 O O . THR A 1 84 ? 10.803 3.809 -18.755 1.00 85.94 84 THR A O 1
ATOM 709 N N . ILE A 1 85 ? 12.700 3.014 -19.667 1.00 87.19 85 ILE A N 1
ATOM 710 C CA . ILE A 1 85 ? 13.027 2.088 -18.574 1.00 87.19 85 ILE A CA 1
ATOM 711 C C . ILE A 1 85 ? 13.408 2.862 -17.313 1.00 87.19 85 ILE A C 1
ATOM 713 O O . ILE A 1 85 ? 12.879 2.547 -16.250 1.00 87.19 85 ILE A O 1
ATOM 717 N N . GLU A 1 86 ? 14.283 3.861 -17.429 1.00 89.94 86 GLU A N 1
ATOM 718 C CA . GLU A 1 86 ? 14.720 4.710 -16.316 1.00 89.94 86 GLU A CA 1
ATOM 719 C C . GLU A 1 86 ? 13.532 5.448 -15.696 1.00 89.94 86 GLU A C 1
ATOM 721 O O . GLU A 1 86 ? 13.312 5.366 -14.490 1.00 89.94 86 GLU A O 1
ATOM 726 N N . SER A 1 87 ? 12.664 6.037 -16.524 1.00 90.06 87 SER A N 1
ATOM 727 C CA . SER A 1 87 ? 11.441 6.679 -16.039 1.00 90.06 87 SER A CA 1
ATOM 728 C C . SER A 1 87 ? 10.515 5.708 -15.295 1.00 90.06 87 SER A C 1
ATOM 730 O O . SER A 1 87 ? 9.956 6.058 -14.256 1.00 90.06 87 SER A O 1
ATOM 732 N N . LEU A 1 88 ? 10.336 4.479 -15.795 1.00 89.06 88 LEU A N 1
ATOM 733 C CA . LEU A 1 88 ? 9.519 3.477 -15.102 1.00 89.06 88 LEU A CA 1
ATOM 734 C C . LEU A 1 88 ? 10.181 3.002 -13.799 1.00 89.06 88 LEU A C 1
ATOM 736 O O . LEU A 1 88 ? 9.480 2.692 -12.836 1.00 89.06 88 LEU A O 1
ATOM 740 N N . HIS A 1 89 ? 11.512 2.944 -13.763 1.00 92.06 89 HIS A N 1
ATOM 741 C CA . HIS A 1 89 ? 12.274 2.572 -12.578 1.00 92.06 89 HIS A CA 1
ATOM 742 C C . HIS A 1 89 ? 12.083 3.608 -11.470 1.00 92.06 89 HIS A C 1
ATOM 744 O O . HIS A 1 89 ? 11.695 3.235 -10.362 1.00 92.06 89 HIS A O 1
ATOM 750 N N . ASP A 1 90 ? 12.219 4.893 -11.786 1.00 91.19 90 ASP A N 1
ATOM 751 C CA . ASP A 1 90 ? 12.007 5.984 -10.831 1.00 91.19 90 ASP A CA 1
ATOM 752 C C . ASP A 1 90 ? 10.573 5.971 -10.285 1.00 91.19 90 ASP A C 1
ATOM 754 O O . ASP A 1 90 ? 10.369 5.934 -9.069 1.00 91.19 90 ASP A O 1
ATOM 758 N N . LYS A 1 91 ? 9.573 5.823 -11.166 1.00 89.56 91 LYS A N 1
ATOM 759 C CA . LYS A 1 91 ? 8.166 5.655 -10.759 1.00 89.56 91 LYS A CA 1
ATOM 760 C C . LYS A 1 91 ? 7.948 4.446 -9.851 1.00 89.56 91 LYS A C 1
ATOM 762 O O . LYS A 1 91 ? 7.108 4.486 -8.953 1.00 89.56 91 LYS A O 1
ATOM 767 N N . SER A 1 92 ? 8.665 3.344 -10.078 1.00 90.31 92 SER A N 1
ATOM 768 C CA . SER A 1 92 ? 8.558 2.148 -9.233 1.00 90.31 92 SER A CA 1
ATOM 769 C C . SER A 1 92 ? 9.140 2.369 -7.834 1.00 90.31 92 SER A C 1
ATOM 771 O O . SER A 1 92 ? 8.549 1.909 -6.855 1.00 90.31 92 SER A O 1
ATOM 773 N N . ILE A 1 93 ? 10.231 3.133 -7.724 1.00 91.81 93 ILE A N 1
ATOM 774 C CA . ILE A 1 93 ? 10.842 3.523 -6.448 1.00 91.81 93 ILE A CA 1
ATOM 775 C C . ILE A 1 93 ? 9.900 4.443 -5.670 1.00 91.81 93 ILE A C 1
ATOM 777 O O . ILE A 1 93 ? 9.658 4.219 -4.480 1.00 91.81 93 ILE A O 1
ATOM 781 N N . GLU A 1 94 ? 9.342 5.454 -6.333 1.00 91.12 94 GLU A N 1
ATOM 782 C CA . GLU A 1 94 ? 8.416 6.408 -5.718 1.00 91.12 94 GLU A CA 1
ATOM 783 C C . GLU A 1 94 ? 7.133 5.716 -5.245 1.00 91.12 94 GLU A C 1
ATOM 785 O O . GLU A 1 94 ? 6.768 5.830 -4.070 1.00 91.12 94 GLU A O 1
ATOM 790 N N . ALA A 1 95 ? 6.514 4.897 -6.104 1.00 90.19 95 ALA A N 1
ATOM 791 C CA . ALA A 1 95 ? 5.327 4.120 -5.756 1.00 90.19 95 ALA A CA 1
ATOM 792 C C . ALA A 1 95 ? 5.590 3.166 -4.582 1.00 90.19 95 ALA A C 1
ATOM 794 O O . ALA A 1 95 ? 4.787 3.085 -3.648 1.00 90.19 95 ALA A O 1
ATOM 795 N N . LYS A 1 96 ? 6.738 2.477 -4.572 1.00 92.88 96 LYS A N 1
ATOM 796 C CA . LYS A 1 96 ? 7.154 1.627 -3.450 1.00 92.88 96 LYS A CA 1
ATOM 797 C C . LYS A 1 96 ? 7.294 2.429 -2.160 1.00 92.88 96 LYS A C 1
ATOM 799 O O . LYS A 1 96 ? 6.750 2.015 -1.141 1.00 92.88 96 LYS A O 1
ATOM 804 N N . SER A 1 97 ? 7.982 3.568 -2.197 1.00 92.19 97 SER A N 1
ATOM 805 C CA . SER A 1 97 ? 8.190 4.440 -1.034 1.00 92.19 97 SER A CA 1
ATOM 806 C C . SER A 1 97 ? 6.865 4.943 -0.450 1.00 92.19 97 SER A C 1
ATOM 808 O O . SER A 1 97 ? 6.613 4.808 0.750 1.00 92.19 97 SER A O 1
ATOM 810 N N . ALA A 1 98 ? 5.964 5.437 -1.305 1.00 91.12 98 ALA A N 1
ATOM 811 C CA . ALA A 1 98 ? 4.627 5.864 -0.901 1.00 91.12 98 ALA A CA 1
ATOM 812 C C . ALA A 1 98 ? 3.822 4.711 -0.282 1.00 91.12 98 ALA A C 1
ATOM 814 O O . ALA A 1 98 ? 3.143 4.886 0.732 1.00 91.12 98 ALA A O 1
ATOM 815 N N . THR A 1 99 ? 3.937 3.513 -0.857 1.00 93.69 99 THR A N 1
ATOM 816 C CA . THR A 1 99 ? 3.223 2.327 -0.373 1.00 93.69 99 THR A CA 1
ATOM 817 C C . THR A 1 99 ? 3.790 1.817 0.955 1.00 93.69 99 THR A C 1
ATOM 819 O O . THR A 1 99 ? 3.032 1.400 1.828 1.00 93.69 99 THR A O 1
ATOM 822 N N . GLN A 1 100 ? 5.103 1.921 1.164 1.00 94.56 100 GLN A N 1
ATOM 823 C CA . GLN A 1 100 ? 5.739 1.604 2.442 1.00 94.56 100 GLN A CA 1
ATOM 824 C C . GLN A 1 100 ? 5.264 2.562 3.544 1.00 94.56 100 GLN A C 1
ATOM 826 O O . GLN A 1 100 ? 4.887 2.129 4.628 1.00 94.56 100 GLN A O 1
ATOM 831 N N . LYS A 1 101 ? 5.171 3.862 3.235 1.00 93.62 101 LYS A N 1
ATOM 832 C CA . LYS A 1 101 ? 4.617 4.865 4.156 1.00 93.62 101 LYS A CA 1
ATOM 833 C C . LYS A 1 101 ? 3.147 4.590 4.498 1.00 93.62 101 LYS A C 1
ATOM 835 O O . LYS A 1 101 ? 2.736 4.779 5.643 1.00 93.62 101 LYS A O 1
ATOM 840 N N . LEU A 1 102 ? 2.354 4.137 3.523 1.00 93.50 102 LEU A N 1
ATOM 841 C CA . LEU A 1 102 ? 0.982 3.672 3.745 1.00 93.50 102 LEU A CA 1
ATOM 842 C C . LEU A 1 102 ? 0.954 2.490 4.731 1.00 93.50 102 LEU A C 1
ATOM 844 O O . LEU A 1 102 ? 0.200 2.537 5.702 1.00 93.50 102 LEU A O 1
ATOM 848 N N . GLU A 1 103 ? 1.798 1.472 4.536 1.00 95.50 103 GLU A N 1
ATOM 849 C CA . GLU A 1 103 ? 1.920 0.334 5.461 1.00 95.50 103 GLU A CA 1
ATOM 850 C C . GLU A 1 103 ? 2.280 0.780 6.886 1.00 95.50 103 GLU A C 1
ATOM 852 O O . GLU A 1 103 ? 1.633 0.354 7.850 1.00 95.50 103 GLU A O 1
ATOM 857 N N . ASP A 1 104 ? 3.278 1.653 7.023 1.00 95.19 104 ASP A N 1
ATOM 858 C CA . ASP A 1 104 ? 3.762 2.143 8.315 1.00 95.19 104 ASP A CA 1
ATOM 859 C C . ASP A 1 104 ? 2.658 2.896 9.068 1.00 95.19 104 ASP A C 1
ATOM 861 O O . ASP A 1 104 ? 2.401 2.631 10.245 1.00 95.19 104 ASP A O 1
ATOM 865 N N . ASN A 1 105 ? 1.938 3.779 8.373 1.00 93.44 105 ASN A N 1
ATOM 866 C CA . ASN A 1 105 ? 0.828 4.542 8.940 1.00 93.44 105 ASN A CA 1
ATOM 867 C C . ASN A 1 105 ? -0.327 3.639 9.410 1.00 93.44 105 ASN A C 1
ATOM 869 O O . ASN A 1 105 ? -0.892 3.856 10.486 1.00 93.44 105 ASN A O 1
ATOM 873 N N . LEU A 1 106 ? -0.683 2.615 8.628 1.00 92.81 106 LEU A N 1
ATOM 874 C CA . LEU A 1 106 ? -1.724 1.649 8.997 1.00 92.81 106 LEU A CA 1
ATOM 875 C C . LEU A 1 106 ? -1.288 0.775 10.182 1.00 92.81 106 LEU A C 1
ATOM 877 O O . LEU A 1 106 ? -2.071 0.517 11.099 1.00 92.81 106 LEU A O 1
ATOM 881 N N . THR A 1 107 ? -0.023 0.360 10.202 1.00 92.69 107 THR A N 1
ATOM 882 C CA . THR A 1 107 ? 0.561 -0.415 11.306 1.00 92.69 107 THR A CA 1
ATOM 883 C C . THR A 1 107 ? 0.614 0.408 12.592 1.00 92.69 107 THR A C 1
ATOM 885 O O . THR A 1 107 ? 0.315 -0.107 13.672 1.00 92.69 107 THR A O 1
ATOM 888 N N . GLN A 1 108 ? 0.915 1.705 12.489 1.00 93.00 108 GLN A N 1
ATOM 889 C CA . GLN A 1 108 ? 0.852 2.627 13.616 1.00 93.00 108 GLN A CA 1
ATOM 890 C C . GLN A 1 108 ? -0.570 2.713 14.188 1.00 93.00 108 GLN A C 1
ATOM 892 O O . GLN A 1 108 ? -0.727 2.646 15.405 1.00 93.00 108 GLN A O 1
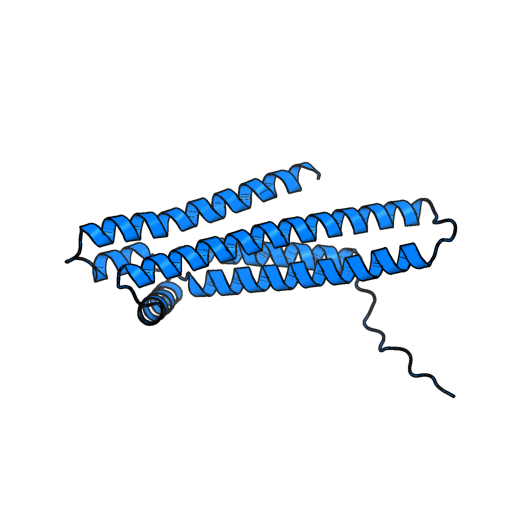ATOM 897 N N . ILE A 1 109 ? -1.606 2.786 13.344 1.00 89.75 109 ILE A N 1
ATOM 898 C CA . ILE A 1 109 ? -3.005 2.770 13.808 1.00 89.75 109 ILE A CA 1
ATOM 899 C C . ILE A 1 109 ? -3.317 1.487 14.585 1.00 89.75 109 ILE A C 1
ATOM 901 O O . ILE A 1 109 ? -3.911 1.559 15.659 1.00 89.75 109 ILE A O 1
ATOM 905 N N . LEU A 1 110 ? -2.888 0.320 14.093 1.00 88.19 110 LEU A N 1
ATOM 906 C CA . LEU A 1 110 ? -3.076 -0.943 14.816 1.00 88.19 110 LEU A CA 1
ATOM 907 C C . LEU A 1 110 ? -2.363 -0.957 16.173 1.00 88.19 110 LEU A C 1
ATOM 909 O O . LEU A 1 110 ? -2.911 -1.471 17.145 1.00 88.19 110 LEU A O 1
ATOM 913 N N . SER A 1 111 ? -1.161 -0.387 16.247 1.00 89.50 111 SER A N 1
ATOM 914 C CA . SER A 1 111 ? -0.423 -0.238 17.505 1.00 89.50 111 SER A CA 1
ATOM 915 C C . SER A 1 111 ? -1.157 0.691 18.479 1.00 89.50 111 SER A C 1
ATOM 917 O O . SER A 1 111 ? -1.344 0.357 19.648 1.00 89.50 111 SER A O 1
ATOM 919 N N . GLU A 1 112 ? -1.664 1.828 17.996 1.00 89.44 112 GLU A N 1
ATOM 920 C CA . GLU A 1 112 ? -2.443 2.769 18.804 1.00 89.44 112 GLU A CA 1
ATOM 921 C C . GLU A 1 112 ? -3.745 2.126 19.324 1.00 89.44 112 GLU A C 1
ATOM 923 O O . GLU A 1 112 ? -4.093 2.314 20.490 1.00 89.44 112 GLU A O 1
ATOM 928 N N . LEU A 1 113 ? -4.421 1.292 18.525 1.00 84.44 113 LEU A N 1
ATOM 929 C CA . LEU A 1 113 ? -5.589 0.519 18.972 1.00 84.44 113 LEU A CA 1
ATOM 930 C C . LEU A 1 113 ? -5.239 -0.498 20.076 1.00 84.44 113 LEU A C 1
ATOM 932 O O . LEU A 1 113 ? -5.985 -0.609 21.055 1.00 84.44 113 LEU A O 1
ATOM 936 N N . ASP A 1 114 ? -4.088 -1.168 19.972 1.00 86.12 114 ASP A N 1
ATOM 937 C CA . ASP A 1 114 ? -3.590 -2.111 20.985 1.00 86.12 114 ASP A CA 1
ATOM 938 C C . ASP A 1 114 ? -3.370 -1.411 22.338 1.00 86.12 114 ASP A C 1
ATOM 940 O O . ASP A 1 114 ? -3.851 -1.879 23.374 1.00 86.12 114 ASP A O 1
ATOM 944 N N . THR A 1 115 ? -2.779 -0.207 22.333 1.00 85.12 115 THR A N 1
ATOM 945 C CA . THR A 1 115 ? -2.581 0.592 23.562 1.00 85.12 115 THR A CA 1
ATOM 946 C C . THR A 1 115 ? -3.883 1.035 24.238 1.00 85.12 115 THR A C 1
ATOM 948 O O . THR A 1 115 ? -3.906 1.286 25.444 1.00 85.12 115 THR A O 1
ATOM 951 N N . LEU A 1 116 ? -4.992 1.106 23.494 1.00 80.31 116 LEU A N 1
ATOM 952 C CA . LEU A 1 116 ? -6.313 1.468 24.023 1.00 80.31 116 LEU A CA 1
ATOM 953 C C . LEU A 1 116 ? -7.057 0.273 24.640 1.00 80.31 116 LEU A C 1
ATOM 955 O O . LEU A 1 116 ? -8.127 0.453 25.244 1.00 80.31 116 LEU A O 1
ATOM 959 N N . GLY A 1 117 ? -6.464 -0.921 24.566 1.00 75.50 117 GLY A N 1
ATOM 960 C CA . GLY A 1 117 ? -7.006 -2.165 25.099 1.00 75.50 117 GLY A CA 1
ATOM 961 C C . GLY A 1 117 ? -7.819 -2.966 24.087 1.00 75.50 117 GLY A C 1
ATOM 962 O O . GLY A 1 117 ? -8.565 -3.844 24.504 1.00 75.50 117 GLY A O 1
ATOM 963 N N . ILE A 1 118 ? -7.702 -2.666 22.789 1.00 77.88 118 ILE A N 1
ATOM 964 C CA . ILE A 1 118 ? -8.235 -3.520 21.725 1.00 77.88 118 ILE A CA 1
ATOM 965 C C . ILE A 1 118 ? -7.068 -4.347 21.206 1.00 77.88 118 ILE A C 1
ATOM 967 O O . ILE A 1 118 ? -6.327 -3.894 20.335 1.00 77.88 118 ILE A O 1
ATOM 971 N N . SER A 1 119 ? -6.882 -5.549 21.752 1.00 80.94 119 SER A N 1
ATOM 972 C CA . SER A 1 119 ? -5.720 -6.346 21.368 1.00 80.94 119 SER A CA 1
ATOM 973 C C . SER A 1 119 ? -5.749 -6.674 19.875 1.00 80.94 119 SER A C 1
ATOM 975 O O . SER A 1 119 ? -6.816 -6.927 19.306 1.00 80.94 119 SER A O 1
ATOM 977 N N . GLN A 1 120 ? -4.584 -6.782 19.231 1.00 78.62 120 GLN A N 1
ATOM 978 C CA . GLN A 1 120 ? -4.532 -7.191 17.817 1.00 78.62 120 GLN A CA 1
ATOM 979 C C . GLN A 1 120 ? -5.268 -8.515 17.546 1.00 78.62 120 GLN A C 1
ATOM 981 O O . GLN A 1 120 ? -5.839 -8.709 16.474 1.00 78.62 120 GLN A O 1
ATOM 986 N N . LYS A 1 121 ? -5.287 -9.439 18.518 1.00 82.00 121 LYS A N 1
ATOM 987 C CA . LYS A 1 121 ? -5.995 -10.722 18.406 1.00 82.00 121 LYS A CA 1
ATOM 988 C C . LYS A 1 121 ? -7.513 -10.543 18.380 1.00 82.00 121 LYS A C 1
ATOM 990 O O . LYS A 1 121 ? -8.188 -11.247 17.631 1.00 82.00 121 LYS A O 1
ATOM 995 N N . GLU A 1 122 ? -8.050 -9.652 19.206 1.00 77.75 122 GLU A N 1
ATOM 996 C CA . GLU A 1 122 ? -9.479 -9.321 19.223 1.00 77.75 122 GLU A CA 1
ATOM 997 C C . GLU A 1 122 ? -9.862 -8.536 17.977 1.00 77.75 122 GLU A C 1
ATOM 999 O O . GLU A 1 122 ? -10.808 -8.914 17.290 1.00 77.75 122 GLU A O 1
ATOM 1004 N N . PHE A 1 123 ? -9.060 -7.534 17.620 1.00 80.38 123 PHE A N 1
ATOM 1005 C CA . PHE A 1 123 ? -9.257 -6.752 16.409 1.00 80.38 123 PHE A CA 1
ATOM 1006 C C . PHE A 1 123 ? -9.243 -7.639 15.159 1.00 80.38 123 PHE A C 1
ATOM 1008 O O . PHE A 1 123 ? -10.082 -7.477 14.284 1.00 80.38 123 PHE A O 1
ATOM 1015 N N . LYS A 1 124 ? -8.372 -8.656 15.100 1.00 83.75 124 LYS A N 1
ATOM 1016 C CA . LYS A 1 124 ? -8.338 -9.627 13.994 1.00 83.75 124 LYS A CA 1
ATOM 1017 C C . LYS A 1 124 ? -9.616 -10.449 13.880 1.00 83.75 124 LYS A C 1
ATOM 1019 O O . LYS A 1 124 ? -10.053 -10.734 12.771 1.00 83.75 124 LYS A O 1
ATOM 1024 N N . LYS A 1 125 ? -10.217 -10.833 15.008 1.00 83.12 125 LYS A N 1
ATOM 1025 C CA . LYS A 1 125 ? -11.509 -11.532 15.001 1.00 83.12 125 LYS A CA 1
ATOM 1026 C C . LYS A 1 125 ? -12.628 -10.614 14.528 1.00 83.12 125 LYS A C 1
ATOM 1028 O O . LYS A 1 125 ? -13.440 -11.051 13.724 1.00 83.12 125 LYS A O 1
ATOM 1033 N N . ILE A 1 126 ? -12.643 -9.369 15.007 1.00 81.75 126 ILE A N 1
ATOM 1034 C CA . ILE A 1 126 ? -13.616 -8.362 14.575 1.00 81.75 126 ILE A CA 1
ATOM 1035 C C . ILE A 1 126 ? -13.483 -8.150 13.065 1.00 81.75 126 ILE A C 1
ATOM 1037 O O . ILE A 1 126 ? -14.464 -8.361 12.372 1.00 81.75 126 ILE A O 1
ATOM 1041 N N . SER A 1 127 ? -12.269 -7.885 12.570 1.00 82.31 127 SER A N 1
ATOM 1042 C CA . SER A 1 127 ? -11.940 -7.699 11.146 1.00 82.31 127 SER A CA 1
ATOM 1043 C C . SER A 1 127 ? -12.382 -8.877 10.272 1.00 82.31 127 SER A C 1
ATOM 1045 O O . SER A 1 127 ? -12.926 -8.674 9.196 1.00 82.31 127 SER A O 1
ATOM 1047 N N . ALA A 1 128 ? -12.188 -10.117 10.737 1.00 82.38 128 ALA A N 1
ATOM 1048 C CA . ALA A 1 128 ? -12.616 -11.303 9.995 1.00 82.38 128 ALA A CA 1
ATOM 1049 C C . ALA A 1 128 ? -14.146 -11.397 9.883 1.00 82.38 128 ALA A C 1
ATOM 1051 O O . ALA A 1 128 ? -14.663 -11.737 8.824 1.00 82.38 128 ALA A O 1
ATOM 1052 N N . ILE A 1 129 ? -14.864 -11.074 10.963 1.00 81.81 129 ILE A N 1
ATOM 1053 C CA . ILE A 1 129 ? -16.331 -11.075 10.976 1.00 81.81 129 ILE A CA 1
ATOM 1054 C C . ILE A 1 129 ? -16.858 -9.913 10.128 1.00 81.81 129 ILE A C 1
ATOM 1056 O O . ILE A 1 129 ? -17.713 -10.107 9.275 1.00 81.81 129 ILE A O 1
ATOM 1060 N N . THR A 1 130 ? -16.343 -8.701 10.319 1.00 83.94 130 THR A N 1
ATOM 1061 C CA . THR A 1 130 ? -16.783 -7.521 9.564 1.00 83.94 130 THR A CA 1
ATOM 1062 C C . THR A 1 130 ? -16.461 -7.639 8.083 1.00 83.94 130 THR A C 1
ATOM 1064 O O . THR A 1 130 ? -17.272 -7.219 7.266 1.00 83.94 130 THR A O 1
ATOM 1067 N N . GLY A 1 131 ? -15.342 -8.276 7.732 1.00 77.75 131 GLY A N 1
ATOM 1068 C CA . GLY A 1 131 ? -14.978 -8.582 6.353 1.00 77.75 131 GLY A CA 1
ATOM 1069 C C . GLY A 1 131 ? -15.913 -9.590 5.684 1.00 77.75 131 GLY A C 1
ATOM 1070 O O . GLY A 1 131 ? -16.280 -9.387 4.533 1.00 77.75 131 GLY A O 1
ATOM 1071 N N . GLU A 1 132 ? -16.343 -10.639 6.394 1.00 80.00 132 GLU A N 1
ATOM 1072 C CA . GLU A 1 132 ? -17.255 -11.660 5.849 1.00 80.00 132 GLU A CA 1
ATOM 1073 C C . GLU A 1 132 ? -18.645 -11.095 5.516 1.00 80.00 132 GLU A C 1
ATOM 1075 O O . GLU A 1 132 ? -19.260 -11.500 4.530 1.00 80.00 132 GLU A O 1
ATOM 1080 N N . TYR A 1 133 ? -19.128 -10.141 6.316 1.00 81.50 133 TYR A N 1
ATOM 1081 C CA . TYR A 1 133 ? -20.460 -9.544 6.160 1.00 81.50 133 TYR A CA 1
ATOM 1082 C C . TYR A 1 133 ? -20.442 -8.126 5.566 1.00 81.50 133 TYR A C 1
ATOM 1084 O O . TYR A 1 133 ? -21.493 -7.490 5.507 1.00 81.50 133 TYR A O 1
ATOM 1092 N N . GLU A 1 134 ? -19.269 -7.620 5.168 1.00 81.00 134 GLU A N 1
ATOM 1093 C CA . GLU A 1 134 ? -19.052 -6.240 4.697 1.00 81.00 134 GLU A CA 1
ATOM 1094 C C . GLU A 1 134 ? -19.656 -5.175 5.637 1.00 81.00 134 GLU A C 1
ATOM 1096 O O . GLU A 1 134 ? -20.190 -4.146 5.216 1.00 81.00 134 GLU A O 1
ATOM 1101 N N . VAL A 1 135 ? -19.583 -5.430 6.945 1.00 83.31 135 VAL A N 1
ATOM 1102 C CA . VAL A 1 135 ? -20.100 -4.529 7.981 1.00 83.31 135 VAL A CA 1
ATOM 1103 C C . VAL A 1 135 ? -19.020 -3.527 8.368 1.00 83.31 135 VAL A C 1
ATOM 1105 O O . VAL A 1 135 ? -17.844 -3.870 8.468 1.00 83.31 135 VAL A O 1
ATOM 1108 N N . ASP A 1 136 ? -19.421 -2.284 8.626 1.00 83.69 136 ASP A N 1
ATOM 1109 C CA . ASP A 1 136 ? -18.500 -1.238 9.062 1.00 83.69 136 ASP A CA 1
ATOM 1110 C C . ASP A 1 136 ? -17.848 -1.597 10.411 1.00 83.69 136 ASP A C 1
ATOM 1112 O O . ASP A 1 136 ? -18.523 -1.762 11.436 1.00 83.69 136 ASP A O 1
ATOM 1116 N N . ILE A 1 137 ? -16.518 -1.705 10.402 1.00 83.88 137 ILE A N 1
ATOM 1117 C CA . ILE A 1 137 ? -15.715 -2.055 11.572 1.00 83.88 137 ILE A CA 1
ATOM 1118 C C . ILE A 1 137 ? -15.829 -0.999 12.674 1.00 83.88 137 ILE A C 1
ATOM 1120 O O . ILE A 1 137 ? -15.774 -1.341 13.857 1.00 83.88 137 ILE A O 1
ATOM 1124 N N . GLU A 1 138 ? -16.045 0.272 12.310 1.00 84.44 138 GLU A N 1
ATOM 1125 C CA . GLU A 1 138 ? -16.257 1.354 13.269 1.00 84.44 138 GLU A CA 1
ATOM 1126 C C . GLU A 1 138 ? -17.479 1.054 14.131 1.00 84.44 138 GLU A C 1
ATOM 1128 O O . GLU A 1 138 ? -17.389 1.104 15.357 1.00 84.44 138 GLU A O 1
ATOM 1133 N N . GLN A 1 139 ? -18.597 0.681 13.506 1.00 83.00 139 GLN A N 1
ATOM 1134 C CA . GLN A 1 139 ? -19.848 0.440 14.218 1.00 83.00 139 GLN A CA 1
ATOM 1135 C C . GLN A 1 139 ? -19.708 -0.713 15.217 1.00 83.00 139 GLN A C 1
ATOM 1137 O O . GLN A 1 139 ? -20.076 -0.565 16.381 1.00 83.00 139 GLN A O 1
ATOM 1142 N N . ILE A 1 140 ? -19.090 -1.824 14.802 1.00 82.69 140 ILE A N 1
ATOM 1143 C CA . ILE A 1 140 ? -18.888 -2.989 15.674 1.00 82.69 140 ILE A CA 1
ATOM 1144 C C . ILE A 1 140 ? -17.987 -2.657 16.865 1.00 82.69 140 ILE A C 1
ATOM 1146 O O . ILE A 1 140 ? -18.267 -3.072 17.992 1.00 82.69 140 ILE A O 1
ATOM 1150 N N . ILE A 1 141 ? -16.916 -1.890 16.652 1.00 78.94 141 ILE A N 1
ATOM 1151 C CA . ILE A 1 141 ? -16.012 -1.524 17.747 1.00 78.94 141 ILE A CA 1
ATOM 1152 C C . ILE A 1 141 ? -16.686 -0.535 18.698 1.00 78.94 141 ILE A C 1
ATOM 1154 O O . ILE A 1 141 ? -16.559 -0.677 19.914 1.00 78.94 141 ILE A O 1
ATOM 1158 N N . LEU A 1 142 ? -17.436 0.438 18.176 1.00 81.75 142 LEU A N 1
ATOM 1159 C CA . LEU A 1 142 ? -18.197 1.371 19.003 1.00 81.75 142 LEU A CA 1
ATOM 1160 C C . LEU A 1 142 ? -19.234 0.636 19.861 1.00 81.75 142 LEU A C 1
ATOM 1162 O O . LEU A 1 142 ? -19.312 0.907 21.062 1.00 81.75 142 LEU A O 1
ATOM 1166 N N . ASP A 1 143 ? -19.951 -0.330 19.285 1.00 80.50 143 ASP A N 1
ATOM 1167 C CA . ASP A 1 143 ? -20.924 -1.157 20.004 1.00 80.50 143 ASP A CA 1
ATOM 1168 C C . ASP A 1 143 ? -20.261 -2.054 21.057 1.00 80.50 143 ASP A C 1
ATOM 1170 O O . ASP A 1 143 ? -20.770 -2.195 22.168 1.00 80.50 143 ASP A O 1
ATOM 1174 N N . THR A 1 144 ? -19.072 -2.582 20.765 1.00 77.12 144 THR A N 1
ATOM 1175 C CA . THR A 1 144 ? -18.288 -3.375 21.727 1.00 77.12 144 THR A CA 1
ATOM 1176 C C . THR A 1 144 ? -17.768 -2.522 22.895 1.00 77.12 144 THR A C 1
ATOM 1178 O O . THR A 1 144 ? -17.554 -3.030 23.992 1.00 77.12 144 THR A O 1
ATOM 1181 N N . MET A 1 145 ? -17.576 -1.214 22.692 1.00 74.25 145 MET A N 1
ATOM 1182 C CA . MET A 1 145 ? -16.996 -0.290 23.676 1.00 74.25 145 MET A CA 1
ATOM 1183 C C . MET A 1 145 ? -18.017 0.660 24.325 1.00 74.25 145 MET A C 1
ATOM 1185 O O . MET A 1 145 ? -17.621 1.729 24.796 1.00 74.25 145 MET A O 1
ATOM 1189 N N . GLN A 1 146 ? -19.311 0.314 24.354 1.00 76.06 146 GLN A N 1
ATOM 1190 C CA . GLN A 1 146 ? -20.394 1.189 24.851 1.00 76.06 146 GLN A CA 1
ATOM 1191 C C . GLN A 1 146 ? -20.142 1.796 26.242 1.00 76.06 146 GLN A C 1
ATOM 1193 O O . GLN A 1 146 ? -20.474 2.963 26.475 1.00 76.06 146 GLN A O 1
ATOM 1198 N N . ASP A 1 147 ? -19.465 1.066 27.127 1.00 79.75 147 ASP A N 1
ATOM 1199 C CA . ASP A 1 147 ? -19.151 1.515 28.488 1.00 79.75 147 ASP A CA 1
ATOM 1200 C C . ASP A 1 147 ? -17.924 2.452 28.578 1.00 79.75 147 ASP A C 1
ATOM 1202 O O . ASP A 1 147 ? -17.619 3.001 29.639 1.00 79.75 147 ASP A O 1
ATOM 1206 N N . HIS A 1 148 ? -17.214 2.691 27.468 1.00 79.12 148 HIS A N 1
ATOM 1207 C CA . HIS A 1 148 ? -15.958 3.449 27.414 1.00 79.12 148 HIS A CA 1
ATOM 1208 C C . HIS A 1 148 ? -16.006 4.622 26.418 1.00 79.12 148 HIS A C 1
ATOM 1210 O O . HIS A 1 148 ? -15.222 4.690 25.467 1.00 79.12 148 HIS A O 1
ATOM 1216 N N . LYS A 1 149 ? -16.890 5.598 26.668 1.00 80.31 149 LYS A N 1
ATOM 1217 C CA . LYS A 1 149 ? -17.122 6.769 25.791 1.00 80.31 149 LYS A CA 1
ATOM 1218 C C . LYS A 1 149 ? -15.859 7.552 25.403 1.00 80.31 149 LYS A C 1
ATOM 1220 O O . LYS A 1 149 ? -15.726 7.968 24.252 1.00 80.31 149 LYS A O 1
ATOM 1225 N N . ASP A 1 150 ? -14.912 7.731 26.324 1.00 79.81 150 ASP A N 1
ATOM 1226 C CA . ASP A 1 150 ? -13.661 8.444 26.026 1.00 79.81 150 ASP A CA 1
ATOM 1227 C C . ASP A 1 150 ? -12.796 7.679 25.015 1.00 79.81 150 ASP A C 1
ATOM 1229 O O . ASP A 1 150 ? -12.234 8.273 24.093 1.00 79.81 150 ASP A O 1
ATOM 1233 N N . LYS A 1 151 ? -12.752 6.345 25.128 1.00 77.75 151 LYS A N 1
ATOM 1234 C CA . LYS A 1 151 ? -12.016 5.478 24.201 1.00 77.75 151 LYS A CA 1
ATOM 1235 C C . LYS A 1 151 ? -12.693 5.405 22.837 1.00 77.75 151 LYS A C 1
ATOM 1237 O O . LYS A 1 151 ? -12.000 5.483 21.829 1.00 77.75 151 LYS A O 1
ATOM 1242 N N . GLN A 1 152 ? -14.026 5.355 22.788 1.00 81.44 152 GLN A N 1
ATOM 1243 C CA . GLN A 1 152 ? -14.789 5.387 21.533 1.00 81.44 152 GLN A CA 1
ATOM 1244 C C . GLN A 1 152 ? -14.427 6.598 20.665 1.00 81.44 152 GLN A C 1
ATOM 1246 O O . GLN A 1 152 ? -14.216 6.470 19.460 1.00 81.44 152 GLN A O 1
ATOM 1251 N N . LYS A 1 153 ? -14.301 7.783 21.278 1.00 83.62 153 LYS A N 1
ATOM 1252 C CA . LYS A 1 153 ? -13.925 9.007 20.557 1.00 83.62 153 LYS A CA 1
ATOM 1253 C C . LYS A 1 153 ? -12.524 8.913 19.951 1.00 83.62 153 LYS A C 1
ATOM 1255 O O . LYS A 1 153 ? -12.300 9.446 18.865 1.00 83.62 153 LYS A O 1
ATOM 1260 N N . ILE A 1 154 ? -11.588 8.272 20.648 1.00 84.00 154 ILE A N 1
ATOM 1261 C CA . ILE A 1 154 ? -10.221 8.068 20.158 1.00 84.00 154 ILE A CA 1
ATOM 1262 C C . ILE A 1 154 ? -10.231 7.051 19.016 1.00 84.00 154 ILE A C 1
ATOM 1264 O O . ILE A 1 154 ? -9.737 7.360 17.939 1.00 84.00 154 ILE A O 1
ATOM 1268 N N . VAL A 1 155 ? -10.873 5.897 19.204 1.00 82.81 155 VAL A N 1
ATOM 1269 C CA . VAL A 1 155 ? -10.979 4.845 18.182 1.00 82.81 155 VAL A CA 1
ATOM 1270 C C . VAL A 1 155 ? -11.606 5.375 16.898 1.00 82.81 155 VAL A C 1
ATOM 1272 O O . VAL A 1 155 ? -11.032 5.208 15.828 1.00 82.81 155 VAL A O 1
ATOM 1275 N N . LYS A 1 156 ? -12.724 6.103 16.992 1.00 86.19 156 LYS A N 1
ATOM 1276 C CA . LYS A 1 156 ? -13.354 6.740 15.831 1.00 86.19 156 LYS A CA 1
ATOM 1277 C C . LYS A 1 156 ? -12.382 7.666 15.098 1.00 86.19 156 LYS A C 1
ATOM 1279 O O . LYS A 1 156 ? -12.344 7.673 13.873 1.00 86.19 156 LYS A O 1
ATOM 1284 N N . LYS A 1 157 ? -11.567 8.447 15.815 1.00 87.62 157 LYS A N 1
ATOM 1285 C CA . LYS A 1 157 ? -10.546 9.294 15.176 1.00 87.62 157 LYS A CA 1
ATOM 1286 C C . LYS A 1 157 ? -9.475 8.466 14.465 1.00 87.62 157 LYS A C 1
ATOM 1288 O O . LYS A 1 157 ? -9.075 8.848 13.372 1.00 87.62 157 LYS A O 1
ATOM 1293 N N . LEU A 1 158 ? -9.033 7.362 15.066 1.00 87.06 158 LEU A N 1
ATOM 1294 C CA . LEU A 1 158 ? -8.047 6.460 14.467 1.00 87.06 158 LEU A CA 1
ATOM 1295 C C . LEU A 1 158 ? -8.578 5.797 13.197 1.00 87.06 158 LEU A C 1
ATOM 1297 O O . LEU A 1 158 ? -7.882 5.780 12.190 1.00 87.06 158 LEU A O 1
ATOM 1301 N N . LEU A 1 159 ? -9.824 5.325 13.209 1.00 85.31 159 LEU A N 1
ATOM 1302 C CA . LEU A 1 159 ? -10.442 4.711 12.035 1.00 85.31 159 LEU A CA 1
ATOM 1303 C C . LEU A 1 159 ? -10.671 5.731 10.912 1.00 85.31 159 LEU A C 1
ATOM 1305 O O . LEU A 1 159 ? -10.316 5.463 9.771 1.00 85.31 159 LEU A O 1
ATOM 1309 N N . ASN A 1 160 ? -11.125 6.949 11.228 1.00 88.00 160 ASN A N 1
ATOM 1310 C CA . ASN A 1 160 ? -11.225 8.027 10.232 1.00 88.00 160 ASN A CA 1
ATOM 1311 C C . ASN A 1 160 ? -9.857 8.456 9.669 1.00 88.00 160 ASN A C 1
ATOM 1313 O O . ASN A 1 160 ? -9.772 8.942 8.544 1.00 88.00 160 ASN A O 1
ATOM 1317 N N . LYS A 1 161 ? -8.768 8.276 10.427 1.00 90.75 161 LYS A N 1
ATOM 1318 C CA . LYS A 1 161 ? -7.409 8.551 9.941 1.00 90.75 161 LYS A CA 1
ATOM 1319 C C . LYS A 1 161 ? -7.017 7.612 8.797 1.00 90.75 161 LYS A C 1
ATOM 1321 O O . LYS A 1 161 ? -6.203 8.006 7.973 1.00 90.75 161 LYS A O 1
ATOM 1326 N N . ILE A 1 162 ? -7.616 6.422 8.701 1.00 90.38 162 ILE A N 1
ATOM 1327 C CA . ILE A 1 162 ? -7.382 5.482 7.595 1.00 90.38 162 ILE A CA 1
ATOM 1328 C C . ILE A 1 162 ? -7.814 6.102 6.262 1.00 90.38 162 ILE A C 1
ATOM 1330 O O . ILE A 1 162 ? -7.043 6.060 5.308 1.00 90.38 162 ILE A O 1
ATOM 1334 N N . ASP A 1 163 ? -8.997 6.727 6.203 1.00 89.19 163 ASP A N 1
ATOM 1335 C CA . ASP A 1 163 ? -9.458 7.439 5.000 1.00 89.19 163 ASP A CA 1
ATOM 1336 C C . ASP A 1 163 ? -8.455 8.535 4.597 1.00 89.19 163 ASP A C 1
ATOM 1338 O O . ASP A 1 163 ? -8.037 8.599 3.443 1.00 89.19 163 ASP A O 1
ATOM 1342 N N . LEU A 1 164 ? -7.988 9.328 5.568 1.00 90.81 164 LEU A N 1
ATOM 1343 C CA . LEU A 1 164 ? -7.005 10.389 5.324 1.00 90.81 164 LEU A CA 1
ATOM 1344 C C . LEU A 1 164 ? -5.668 9.851 4.801 1.00 90.81 164 LEU A C 1
ATOM 1346 O O . LEU A 1 164 ? -5.077 10.456 3.914 1.00 90.81 164 LEU A O 1
ATOM 1350 N N . ILE A 1 165 ? -5.198 8.717 5.324 1.00 90.62 165 ILE A N 1
ATOM 1351 C CA . ILE A 1 165 ? -3.955 8.081 4.873 1.00 90.62 165 ILE A CA 1
ATOM 1352 C C . ILE A 1 165 ? -4.071 7.643 3.405 1.00 90.62 165 ILE A C 1
ATOM 1354 O O . ILE A 1 165 ? -3.138 7.844 2.630 1.00 90.62 165 ILE A O 1
ATOM 1358 N N . PHE A 1 166 ? -5.209 7.068 3.006 1.00 91.00 166 PHE A N 1
ATOM 1359 C CA . PHE A 1 166 ? -5.442 6.705 1.608 1.00 91.00 166 PHE A CA 1
ATOM 1360 C C . PHE A 1 166 ? -5.587 7.939 0.706 1.00 91.00 166 PHE A C 1
ATOM 1362 O O . PHE A 1 166 ? -5.093 7.936 -0.417 1.00 91.00 166 PHE A O 1
ATOM 1369 N N . ASP A 1 167 ? -6.209 9.016 1.185 1.00 90.50 167 ASP A N 1
ATOM 1370 C CA . ASP A 1 167 ? -6.290 10.277 0.438 1.00 90.50 167 ASP A CA 1
ATOM 1371 C C . ASP A 1 167 ? -4.918 10.952 0.269 1.00 90.50 167 ASP A C 1
ATOM 1373 O O . ASP A 1 167 ? -4.647 11.572 -0.759 1.00 90.50 167 ASP A O 1
ATOM 1377 N N . GLU A 1 168 ? -4.031 10.843 1.261 1.00 87.06 168 GLU A N 1
ATOM 1378 C CA . GLU A 1 168 ? -2.635 11.274 1.139 1.00 87.06 168 GLU A CA 1
ATOM 1379 C C . GLU A 1 168 ? -1.875 10.442 0.104 1.00 87.06 168 GLU A C 1
ATOM 1381 O O . GLU A 1 168 ? -1.102 11.005 -0.671 1.00 87.06 168 GLU A O 1
ATOM 1386 N N . TYR A 1 169 ? -2.117 9.130 0.060 1.00 87.75 169 TYR A N 1
ATOM 1387 C CA . TYR A 1 169 ? -1.536 8.251 -0.952 1.00 87.75 169 TYR A CA 1
ATOM 1388 C C . TYR A 1 169 ? -1.989 8.631 -2.370 1.00 87.75 169 TYR A C 1
ATOM 1390 O O . TYR A 1 169 ? -1.160 8.752 -3.269 1.00 87.75 169 TYR A O 1
ATOM 1398 N N . ASP A 1 170 ? -3.283 8.886 -2.574 1.00 84.81 170 ASP A N 1
ATOM 1399 C CA . ASP A 1 170 ? -3.814 9.223 -3.900 1.00 84.81 170 ASP A CA 1
ATOM 1400 C C . ASP A 1 170 ? -3.272 10.556 -4.430 1.00 84.81 170 ASP A C 1
ATOM 1402 O O . ASP A 1 170 ? -2.990 10.668 -5.621 1.00 84.81 170 ASP A O 1
ATOM 1406 N N . LYS A 1 171 ? -3.037 11.544 -3.557 1.00 83.12 171 LYS A N 1
ATOM 1407 C CA . LYS A 1 171 ? -2.412 12.820 -3.953 1.00 83.12 171 LYS A CA 1
ATOM 1408 C C . LYS A 1 171 ? -1.005 12.640 -4.508 1.00 83.12 171 LYS A C 1
ATOM 1410 O O . LYS A 1 171 ? -0.660 13.305 -5.478 1.00 83.12 171 LYS A O 1
ATOM 1415 N N . LEU A 1 172 ? -0.217 11.741 -3.913 1.00 72.19 172 LEU A N 1
ATOM 1416 C CA . LEU A 1 172 ? 1.124 11.418 -4.411 1.00 72.19 172 LEU A CA 1
ATOM 1417 C C . LEU A 1 172 ? 1.052 10.804 -5.815 1.00 72.19 172 LEU A C 1
ATOM 1419 O O . LEU A 1 172 ? 1.938 11.021 -6.629 1.00 72.19 172 LEU A O 1
ATOM 1423 N N . ARG A 1 173 ? -0.038 10.095 -6.125 1.00 68.06 173 ARG A N 1
ATOM 1424 C CA . ARG A 1 173 ? -0.233 9.444 -7.421 1.00 68.06 173 ARG A CA 1
ATOM 1425 C C . ARG A 1 173 ? -0.893 10.329 -8.482 1.00 68.06 173 ARG A C 1
ATOM 1427 O O . ARG A 1 173 ? -0.642 10.150 -9.670 1.00 68.06 173 ARG A O 1
ATOM 1434 N N . GLU A 1 174 ? -1.730 11.291 -8.103 1.00 58.94 174 GLU A N 1
ATOM 1435 C CA . GLU A 1 174 ? -2.266 12.287 -9.048 1.00 58.94 174 GLU A CA 1
ATOM 1436 C C . GLU A 1 174 ? -1.151 13.127 -9.694 1.00 58.94 174 GLU A C 1
ATOM 1438 O O . GLU A 1 174 ? -1.315 13.615 -10.814 1.00 58.94 174 GLU A O 1
ATOM 1443 N N . GLU A 1 175 ? -0.009 13.273 -9.021 1.00 55.97 175 GLU A N 1
ATOM 1444 C CA . GLU A 1 175 ? 1.193 13.886 -9.592 1.00 55.97 175 GLU A CA 1
ATOM 1445 C C . GLU A 1 175 ? 1.832 12.993 -10.678 1.00 55.97 175 GLU A C 1
ATOM 1447 O O . GLU A 1 175 ? 2.199 13.510 -11.735 1.00 55.97 175 GLU A O 1
ATOM 1452 N N . ASP A 1 176 ? 1.823 11.664 -10.511 1.00 49.16 176 ASP A N 1
ATOM 1453 C CA . ASP A 1 176 ? 2.333 10.688 -11.494 1.00 49.16 176 ASP A CA 1
ATOM 1454 C C . ASP A 1 176 ? 1.491 10.579 -12.779 1.00 49.16 176 ASP A C 1
ATOM 1456 O O . ASP A 1 176 ? 2.025 10.311 -13.864 1.00 49.16 176 ASP A O 1
ATOM 1460 N N . PHE A 1 177 ? 0.170 10.783 -12.686 1.00 42.94 177 PHE A N 1
ATOM 1461 C CA . PHE A 1 177 ? -0.742 10.717 -13.840 1.00 42.94 177 PHE A CA 1
ATOM 1462 C C . PHE A 1 177 ? -0.800 11.988 -14.680 1.00 42.94 177 PHE A C 1
ATOM 1464 O O . PHE A 1 177 ? -1.299 11.938 -15.802 1.00 42.94 177 PHE A O 1
ATOM 1471 N N . LYS A 1 178 ? -0.272 13.119 -14.199 1.00 39.41 178 LYS A N 1
ATOM 1472 C CA . LYS A 1 178 ? -0.223 14.365 -14.988 1.00 39.41 178 LYS A CA 1
ATOM 1473 C C . LYS A 1 178 ? 0.755 14.314 -16.169 1.00 39.41 178 LYS A C 1
ATOM 1475 O O . LYS A 1 178 ? 0.836 15.286 -16.915 1.00 39.41 178 LYS A O 1
ATOM 1480 N N . ILE A 1 179 ? 1.493 13.215 -16.335 1.00 33.19 179 ILE A N 1
ATOM 1481 C CA . ILE A 1 179 ? 2.534 13.043 -17.362 1.00 33.19 179 ILE A CA 1
ATOM 1482 C C . ILE A 1 179 ? 2.055 12.138 -18.528 1.00 33.19 179 ILE A C 1
ATOM 1484 O O . ILE A 1 179 ? 2.843 11.815 -19.412 1.00 33.19 179 ILE A O 1
ATOM 1488 N N . PHE A 1 180 ? 0.775 11.744 -18.577 1.00 33.12 180 PHE A N 1
ATOM 1489 C CA . PHE A 1 180 ? 0.191 11.039 -19.733 1.00 33.12 180 PHE A CA 1
ATOM 1490 C C . PHE A 1 180 ? -0.746 11.925 -20.555 1.00 33.12 180 PHE A C 1
ATOM 1492 O O . PHE A 1 180 ? -1.614 12.596 -19.953 1.00 33.12 180 PHE A O 1
#

Foldseek 3Di:
DDDPDDDCPDLQPVVNLVVLLVVLVVLQVVLLVLLFQALPSSLVSLVVSLVSLVVSLVSLVVVLVVVVVVPDPQDPVRVVVNVVSVVVNVVSVLLNVLSVVLNVLSVVLQVVCVVLVCNPVNLNVLSVVSSVVVNGSLVVVCVVCVVPVVSNVVNVVSSVVNVVSSVVSVVSCVVVVVVD

Organism: NCBI:txid412755

pLDDT: mean 80.78, std 16.3, range [26.14, 95.88]

Sequence (180 aa):
QLILSLDEWEISSLGKLKTLYDDGYLWICEARLKRKYDLFAVLLDVKRAIAIYNRVELLLKERIEGYNIQEIELSEEDKKYLETIESLHDKSIEAKSATQKLEDNLTQILSELDTLGISQKEFKKISAITGEYEVDIEQIILDTMQDHKDKQKIVKKLLNKIDLIFDEYDKLREEDFKIF